Protein AF-A0A3C0BED9-F1 (afdb_monomer)

Mean predicted aligne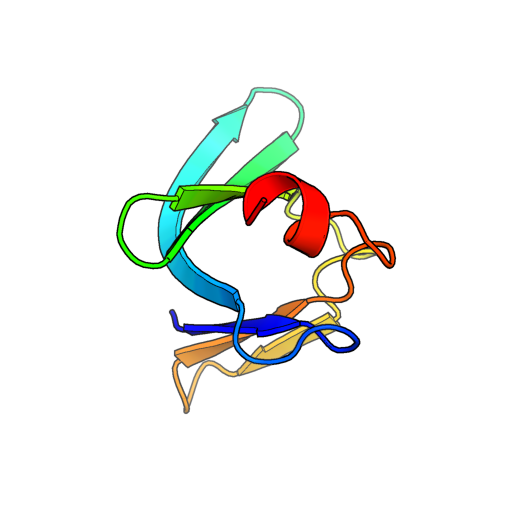d error: 3.74 Å

Structure (mmCIF, N/CA/C/O backbone):
data_AF-A0A3C0BED9-F1
#
_entry.id   AF-A0A3C0BED9-F1
#
loop_
_atom_sit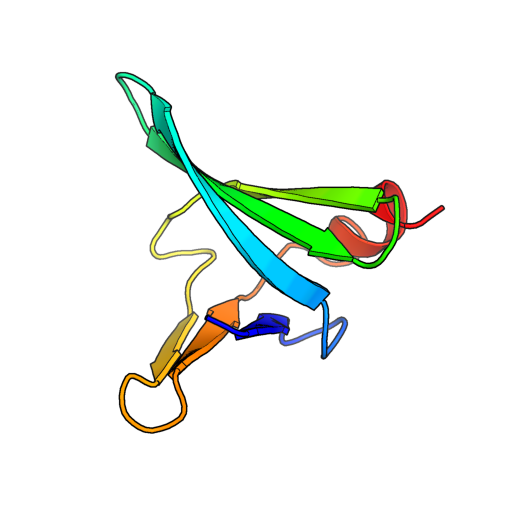e.group_PDB
_atom_site.id
_atom_site.type_symbol
_atom_si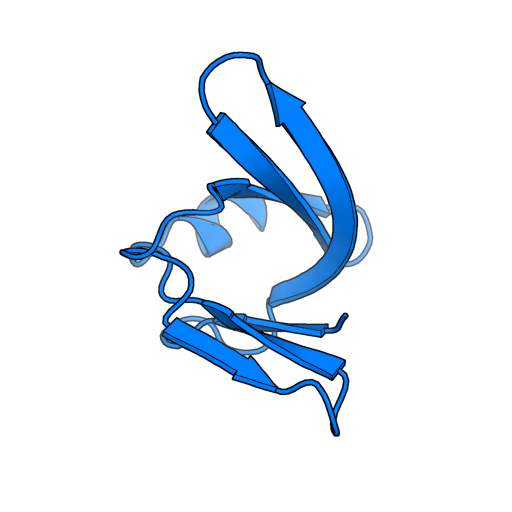te.label_atom_id
_atom_site.label_alt_id
_atom_site.label_comp_id
_atom_site.label_asym_id
_atom_site.label_entity_id
_atom_site.label_seq_id
_atom_site.pdbx_PDB_ins_code
_atom_site.Cartn_x
_atom_site.Cartn_y
_atom_site.Cartn_z
_atom_site.occupancy
_atom_site.B_iso_or_equiv
_atom_site.auth_seq_id
_atom_site.auth_comp_id
_atom_site.auth_asym_id
_atom_site.auth_atom_id
_atom_site.pdbx_PDB_model_num
ATOM 1 N N . TYR A 1 1 ? -6.279 4.080 -4.759 1.00 88.50 1 TYR A N 1
ATOM 2 C CA . TYR A 1 1 ? -6.850 2.721 -4.699 1.00 88.50 1 TYR A CA 1
ATOM 3 C C . TYR A 1 1 ? -6.912 2.293 -3.245 1.00 88.50 1 TYR A C 1
ATOM 5 O O . TYR A 1 1 ? -6.022 2.671 -2.489 1.00 88.50 1 TYR A O 1
ATOM 13 N N . GLN A 1 2 ? -7.973 1.607 -2.829 1.00 92.62 2 GLN A N 1
ATOM 14 C CA . GLN A 1 2 ? -8.058 1.009 -1.495 1.00 92.62 2 GLN A CA 1
ATOM 15 C C . GLN A 1 2 ? -7.329 -0.332 -1.507 1.00 92.62 2 GLN A C 1
ATOM 17 O O . GLN A 1 2 ? -7.422 -1.051 -2.496 1.00 92.62 2 GLN A O 1
ATOM 22 N N . VAL A 1 3 ? -6.589 -0.648 -0.450 1.00 92.75 3 VAL A N 1
ATOM 23 C CA . VAL A 1 3 ? -5.882 -1.925 -0.334 1.00 92.75 3 VAL A CA 1
ATOM 24 C C . VAL A 1 3 ? -6.573 -2.783 0.709 1.00 92.75 3 VAL A C 1
ATOM 26 O O . VAL A 1 3 ? -6.864 -2.317 1.817 1.00 92.75 3 VAL A O 1
ATOM 29 N N . ILE A 1 4 ? -6.874 -4.015 0.313 1.00 92.00 4 ILE A N 1
ATOM 30 C CA . ILE A 1 4 ? -7.476 -5.035 1.161 1.00 92.00 4 ILE A CA 1
ATOM 31 C C . ILE A 1 4 ? -6.540 -6.231 1.154 1.00 92.00 4 ILE A C 1
ATOM 33 O O . ILE A 1 4 ? -6.288 -6.831 0.112 1.00 92.00 4 ILE A O 1
ATOM 37 N N . ASP A 1 5 ? -6.030 -6.566 2.326 1.00 91.12 5 ASP A N 1
ATOM 38 C CA . ASP A 1 5 ? -5.255 -7.772 2.540 1.00 91.12 5 ASP A CA 1
ATOM 39 C C . ASP A 1 5 ? -6.178 -8.953 2.859 1.00 91.12 5 ASP A C 1
ATOM 41 O O . ASP A 1 5 ? -7.192 -8.784 3.539 1.00 91.12 5 ASP A O 1
ATOM 45 N N . LEU A 1 6 ? -5.830 -10.150 2.388 1.00 88.69 6 LEU A N 1
ATOM 46 C CA . LEU A 1 6 ? -6.620 -11.360 2.630 1.00 88.69 6 LEU A CA 1
ATOM 47 C C . LEU A 1 6 ? -6.665 -11.777 4.107 1.00 88.69 6 LEU A C 1
ATOM 49 O O . LEU A 1 6 ? -7.695 -12.277 4.554 1.00 88.69 6 LEU A O 1
ATOM 53 N N . ASN A 1 7 ? -5.581 -11.576 4.857 1.00 85.94 7 ASN A N 1
ATOM 54 C CA . ASN A 1 7 ? -5.462 -12.027 6.246 1.00 85.94 7 ASN A CA 1
ATOM 55 C C . ASN A 1 7 ? -5.844 -10.916 7.230 1.00 85.94 7 ASN A C 1
ATOM 57 O O . ASN A 1 7 ? -6.481 -11.155 8.253 1.00 85.94 7 ASN A O 1
ATOM 61 N N . PHE A 1 8 ? -5.458 -9.683 6.916 1.00 85.38 8 PHE A N 1
ATOM 62 C CA . PHE A 1 8 ? -5.602 -8.524 7.784 1.00 85.38 8 PHE A CA 1
ATOM 63 C C . PHE A 1 8 ? -6.845 -7.673 7.462 1.00 85.38 8 PHE A C 1
ATOM 65 O O . PHE A 1 8 ? -7.334 -6.932 8.317 1.00 85.38 8 PHE A O 1
ATOM 72 N N . GLY A 1 9 ? -7.389 -7.773 6.246 1.00 86.94 9 GLY A N 1
ATOM 73 C CA . GLY A 1 9 ? -8.518 -6.965 5.790 1.00 86.94 9 GLY A CA 1
ATOM 74 C C . GLY A 1 9 ? -8.090 -5.569 5.333 1.00 86.94 9 GLY A C 1
ATOM 75 O O . GLY A 1 9 ? -7.074 -5.403 4.657 1.00 86.94 9 GLY A O 1
ATOM 76 N N . GLU A 1 10 ? -8.873 -4.539 5.660 1.00 88.88 10 GLU A N 1
ATOM 77 C CA . GLU A 1 10 ? -8.619 -3.169 5.194 1.00 88.88 10 GLU A CA 1
ATOM 78 C C . GLU A 1 10 ? -7.271 -2.630 5.703 1.00 88.88 10 GLU A C 1
ATOM 80 O O . GLU A 1 10 ? -7.111 -2.245 6.866 1.00 88.88 10 GLU A O 1
ATOM 85 N N . THR A 1 11 ? -6.293 -2.580 4.798 1.00 88.38 11 THR A N 1
ATOM 86 C CA . THR A 1 11 ? -4.915 -2.173 5.085 1.00 88.38 11 THR A CA 1
ATOM 87 C C . THR A 1 11 ? -4.759 -0.663 5.036 1.00 88.38 11 THR A C 1
ATOM 89 O O . THR A 1 11 ? -4.020 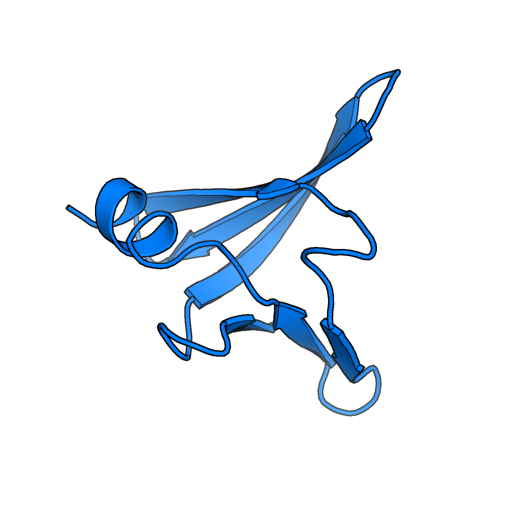-0.094 5.833 1.00 88.38 11 THR A O 1
ATOM 92 N N . GLY A 1 12 ? -5.477 -0.000 4.128 1.00 91.00 12 GLY A N 1
ATOM 93 C CA . GLY A 1 12 ? -5.438 1.449 3.964 1.00 91.00 12 GLY A CA 1
ATOM 94 C C . GLY A 1 12 ? -5.661 1.872 2.518 1.00 91.00 12 GLY A C 1
ATOM 95 O O . GLY A 1 12 ? -6.291 1.165 1.730 1.00 91.00 12 GLY A O 1
ATOM 96 N N . ARG A 1 13 ? -5.148 3.049 2.156 1.00 92.94 13 ARG A N 1
ATOM 97 C CA . ARG A 1 13 ? -5.171 3.536 0.771 1.00 92.94 13 ARG A CA 1
ATOM 98 C C . ARG A 1 13 ? -3.761 3.668 0.236 1.00 92.94 13 ARG A C 1
ATOM 100 O O . ARG A 1 13 ? -2.867 4.097 0.955 1.00 92.94 13 ARG A O 1
ATOM 107 N N . VAL A 1 14 ? -3.600 3.335 -1.040 1.00 92.44 14 VAL A N 1
ATOM 108 C CA . VAL A 1 14 ? -2.370 3.622 -1.777 1.00 92.44 14 VAL A CA 1
ATOM 109 C C . VAL A 1 14 ? -2.135 5.125 -1.748 1.00 92.44 14 VAL A C 1
ATOM 111 O O . VAL A 1 14 ? -2.975 5.883 -2.239 1.00 92.44 14 VAL A O 1
ATOM 114 N N . GLU A 1 15 ? -1.016 5.518 -1.158 1.00 93.56 15 GLU A N 1
ATOM 115 C CA . GLU A 1 15 ? -0.513 6.884 -1.169 1.00 93.56 15 GLU A CA 1
ATOM 116 C C . GLU A 1 15 ? 0.341 7.107 -2.415 1.00 93.56 15 GLU A C 1
ATOM 118 O O . GLU A 1 15 ? 0.072 8.021 -3.189 1.00 93.56 15 GLU A O 1
ATOM 123 N N . GLU A 1 16 ? 1.314 6.225 -2.645 1.00 93.19 16 GLU A N 1
ATOM 124 C CA . GLU A 1 16 ? 2.273 6.344 -3.740 1.00 93.19 16 GLU A CA 1
ATOM 125 C C . GLU A 1 16 ? 2.768 4.963 -4.188 1.00 93.19 16 GLU A C 1
ATOM 127 O O . GLU A 1 16 ? 2.713 3.986 -3.438 1.00 93.19 16 GLU A O 1
ATOM 132 N N . VAL A 1 17 ? 3.248 4.877 -5.428 1.00 92.00 17 VAL A N 1
ATOM 133 C CA . VAL A 1 17 ? 4.022 3.735 -5.920 1.00 92.00 17 VAL A CA 1
ATOM 134 C C . VAL A 1 17 ? 5.473 4.180 -6.042 1.00 92.00 17 VAL A C 1
ATOM 136 O O . VAL A 1 17 ? 5.787 5.076 -6.817 1.00 92.00 17 VAL A O 1
ATOM 139 N N . LEU A 1 18 ? 6.349 3.550 -5.269 1.00 93.25 18 LEU A N 1
ATOM 140 C CA . LEU A 1 18 ? 7.785 3.778 -5.301 1.00 93.25 18 LEU A CA 1
ATOM 141 C C . LEU A 1 18 ? 8.405 2.862 -6.357 1.00 93.25 18 LEU A C 1
ATOM 143 O O . LEU A 1 18 ? 8.412 1.639 -6.207 1.00 93.25 18 LEU A O 1
ATOM 147 N N . GLU A 1 19 ? 8.927 3.448 -7.427 1.00 92.38 19 GLU A N 1
ATOM 148 C CA . GLU A 1 19 ? 9.593 2.714 -8.503 1.00 92.38 19 GLU A CA 1
ATOM 149 C C . GLU A 1 19 ? 11.092 2.581 -8.201 1.00 92.38 19 GLU A C 1
ATOM 151 O O . GLU A 1 19 ? 11.841 3.557 -8.254 1.00 92.38 19 GLU A O 1
ATOM 156 N N . TYR A 1 20 ? 11.546 1.366 -7.884 1.00 90.88 20 TYR A N 1
ATOM 157 C CA . TYR A 1 20 ? 12.970 1.048 -7.771 1.00 90.88 20 TYR A CA 1
ATOM 158 C C . TYR A 1 20 ? 13.462 0.329 -9.038 1.00 90.88 20 TYR A C 1
ATOM 160 O O . TYR A 1 20 ? 12.669 -0.307 -9.731 1.00 90.88 20 TYR A O 1
ATOM 168 N N . PRO A 1 21 ? 14.780 0.341 -9.330 1.00 89.88 21 PRO A N 1
ATOM 169 C CA . PRO A 1 21 ? 15.333 -0.240 -10.561 1.00 89.88 21 PRO A CA 1
ATOM 170 C C . PRO A 1 21 ? 15.018 -1.729 -10.770 1.00 89.88 21 PRO A C 1
ATOM 172 O O . PRO A 1 21 ? 15.055 -2.212 -11.898 1.00 89.88 21 PRO A O 1
ATOM 175 N N . HIS A 1 22 ? 14.745 -2.457 -9.684 1.00 88.62 22 HIS A N 1
ATOM 176 C CA . HIS A 1 22 ? 14.511 -3.903 -9.694 1.00 88.62 22 HIS A CA 1
ATOM 177 C C . HIS A 1 22 ? 13.082 -4.306 -9.309 1.00 88.62 22 HIS A C 1
ATOM 179 O O . HIS A 1 22 ? 12.684 -5.430 -9.596 1.00 88.62 22 HIS A O 1
ATOM 185 N N . GLN A 1 23 ? 12.325 -3.433 -8.638 1.00 90.25 23 GLN A N 1
ATOM 186 C CA . GLN A 1 23 ? 10.975 -3.734 -8.159 1.00 90.25 23 GLN A CA 1
ATOM 187 C C . GLN A 1 23 ? 10.192 -2.450 -7.885 1.00 90.25 23 GLN A C 1
ATOM 189 O O . GLN A 1 23 ? 10.770 -1.434 -7.509 1.00 90.25 23 GLN A O 1
ATOM 194 N N . ALA A 1 24 ? 8.871 -2.505 -8.002 1.00 92.38 24 ALA A N 1
ATOM 195 C CA . ALA A 1 24 ? 8.003 -1.435 -7.528 1.00 92.38 24 ALA A CA 1
ATOM 196 C C . ALA A 1 24 ? 7.451 -1.784 -6.138 1.00 92.38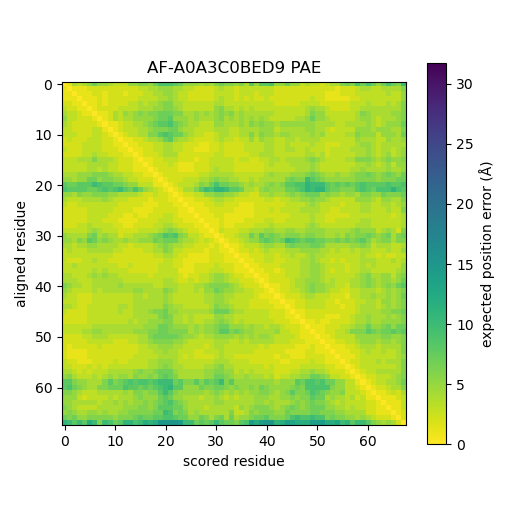 24 ALA A C 1
ATOM 198 O O . ALA A 1 24 ? 7.175 -2.946 -5.840 1.00 92.38 24 ALA A O 1
ATOM 199 N N . ILE A 1 25 ? 7.292 -0.779 -5.282 1.00 92.62 25 ILE A N 1
ATOM 200 C CA . ILE A 1 25 ? 6.755 -0.914 -3.926 1.00 92.62 25 ILE A CA 1
ATOM 201 C C . ILE A 1 25 ? 5.516 -0.021 -3.816 1.00 92.62 25 ILE A C 1
ATOM 203 O O . ILE A 1 25 ? 5.570 1.177 -4.075 1.00 92.62 25 ILE A O 1
ATOM 207 N N . LEU A 1 26 ? 4.389 -0.591 -3.406 1.00 92.25 26 LEU A N 1
ATOM 208 C CA . LEU A 1 26 ? 3.193 0.141 -3.006 1.00 92.25 26 LEU A CA 1
ATOM 209 C C . LEU A 1 26 ? 3.387 0.716 -1.606 1.00 92.25 26 LEU A C 1
ATOM 211 O O . LEU A 1 26 ? 3.547 -0.029 -0.639 1.00 92.25 26 LEU A O 1
ATOM 215 N N . ARG A 1 27 ? 3.307 2.041 -1.490 1.00 92.69 27 ARG A N 1
ATOM 216 C CA . ARG A 1 27 ? 3.219 2.741 -0.211 1.00 92.69 27 ARG A CA 1
ATOM 217 C C . ARG A 1 27 ? 1.757 2.980 0.126 1.00 92.69 27 ARG A C 1
ATOM 219 O O . ARG A 1 27 ? 1.034 3.671 -0.592 1.00 92.69 27 ARG A O 1
ATOM 226 N N . ILE A 1 28 ? 1.314 2.377 1.218 1.00 92.50 28 ILE A N 1
ATOM 227 C CA . ILE A 1 28 ? -0.065 2.417 1.695 1.00 92.50 28 ILE A CA 1
ATOM 228 C C . ILE A 1 28 ? -0.084 3.209 2.993 1.00 92.50 28 ILE A C 1
ATOM 230 O O . ILE A 1 28 ? 0.649 2.893 3.926 1.00 92.50 28 ILE A O 1
ATOM 234 N N . LEU A 1 29 ? -0.948 4.216 3.070 1.00 91.25 29 LEU A N 1
ATOM 235 C CA . LEU A 1 29 ? -1.116 5.021 4.271 1.00 91.25 29 LEU A CA 1
ATOM 236 C C . LEU A 1 29 ? -2.367 4.585 5.040 1.00 91.25 29 LEU A C 1
ATOM 238 O O . LEU A 1 29 ? -3.473 4.504 4.486 1.00 91.25 29 LEU A O 1
ATOM 242 N N . ARG A 1 30 ? -2.198 4.367 6.349 1.00 88.44 30 ARG A N 1
ATOM 243 C CA . ARG A 1 30 ? -3.282 4.171 7.316 1.00 88.44 30 ARG A CA 1
ATOM 244 C C . ARG A 1 30 ? -3.096 5.109 8.507 1.00 88.44 30 ARG A C 1
ATOM 246 O O . ARG A 1 30 ? -2.390 4.819 9.472 1.00 88.44 30 ARG A O 1
ATOM 253 N N . GLY A 1 31 ? -3.762 6.260 8.451 1.00 86.44 31 GLY A N 1
ATOM 254 C CA . GLY A 1 31 ? -3.636 7.291 9.481 1.00 86.44 31 GLY A CA 1
ATOM 255 C C . GLY A 1 31 ? -2.248 7.932 9.451 1.00 86.44 31 GLY A C 1
ATOM 256 O O . GLY A 1 31 ? -1.937 8.651 8.511 1.00 86.44 31 GLY A O 1
ATOM 257 N N . LYS A 1 32 ? -1.430 7.686 10.482 1.00 85.38 32 LYS A N 1
ATOM 258 C CA . LYS A 1 32 ? -0.025 8.143 10.554 1.00 85.38 32 LYS A CA 1
ATOM 259 C C . LYS A 1 32 ? 0.994 7.048 10.230 1.00 85.38 32 LYS A C 1
ATOM 261 O O . LYS A 1 32 ? 2.188 7.317 10.278 1.00 85.38 32 LYS A O 1
ATOM 266 N N . LYS A 1 33 ? 0.533 5.821 9.985 1.00 87.38 33 LYS A N 1
ATOM 267 C CA . LYS A 1 33 ? 1.397 4.673 9.721 1.00 87.38 33 LYS A CA 1
ATOM 268 C C . LYS A 1 33 ? 1.435 4.398 8.229 1.00 87.38 33 LYS A C 1
ATOM 270 O O . LYS A 1 33 ? 0.413 4.506 7.546 1.00 87.38 33 LYS A O 1
ATOM 275 N N . GLU A 1 34 ? 2.618 4.054 7.752 1.00 90.88 34 GLU A N 1
ATOM 276 C CA . GLU A 1 34 ? 2.874 3.697 6.366 1.00 90.88 34 GLU A CA 1
ATOM 277 C C . GLU A 1 34 ? 3.264 2.227 6.270 1.00 90.88 34 GLU A C 1
ATOM 279 O O . GLU A 1 34 ? 3.999 1.704 7.104 1.00 90.88 34 GLU A O 1
ATOM 284 N N . ILE A 1 35 ? 2.729 1.562 5.256 1.00 90.00 35 ILE A N 1
ATOM 285 C CA . ILE A 1 35 ? 2.896 0.137 5.008 1.00 90.00 35 ILE A CA 1
ATOM 286 C C . ILE A 1 35 ? 3.483 0.024 3.608 1.00 90.00 35 ILE A C 1
ATOM 288 O O . ILE A 1 35 ? 2.927 0.567 2.650 1.00 90.00 35 ILE A O 1
ATOM 292 N N . LEU A 1 36 ? 4.619 -0.653 3.496 1.00 90.50 36 LEU A N 1
ATOM 293 C CA . LEU A 1 36 ? 5.332 -0.830 2.237 1.00 90.50 36 LEU A CA 1
ATOM 294 C C . LEU A 1 36 ? 5.144 -2.266 1.768 1.00 90.50 36 LEU A C 1
ATOM 296 O O . LEU A 1 36 ? 5.567 -3.202 2.443 1.00 90.50 36 LEU A O 1
ATOM 300 N N . ILE A 1 37 ? 4.498 -2.434 0.619 1.00 89.56 37 ILE A N 1
ATOM 301 C CA . ILE A 1 37 ? 4.184 -3.746 0.060 1.00 89.56 37 ILE A CA 1
ATOM 302 C C . ILE A 1 37 ? 4.794 -3.854 -1.340 1.00 89.56 37 ILE A C 1
ATOM 304 O O . ILE A 1 37 ? 4.483 -3.028 -2.194 1.00 89.56 37 ILE A O 1
ATOM 308 N N . PRO A 1 38 ? 5.649 -4.848 -1.623 1.00 90.44 38 PRO A N 1
ATOM 309 C CA . PRO A 1 38 ? 6.170 -5.049 -2.968 1.00 90.44 38 PRO A CA 1
ATOM 310 C C . PRO A 1 38 ? 5.065 -5.424 -3.959 1.00 90.44 38 PRO A C 1
ATOM 312 O O . PRO A 1 38 ? 4.166 -6.208 -3.658 1.00 90.44 38 PRO A O 1
ATOM 315 N N . ILE A 1 39 ? 5.140 -4.842 -5.156 1.00 90.62 39 ILE A N 1
ATOM 316 C CA . ILE A 1 39 ? 4.247 -5.134 -6.279 1.00 90.62 39 ILE A CA 1
ATOM 317 C C . ILE A 1 39 ? 4.791 -6.373 -6.991 1.00 90.62 39 ILE A C 1
ATOM 319 O O . ILE A 1 39 ? 5.537 -6.266 -7.963 1.00 90.62 39 ILE A O 1
ATOM 323 N N . THR A 1 40 ? 4.443 -7.551 -6.485 1.00 89.75 40 THR A N 1
ATOM 324 C CA . THR A 1 40 ? 4.778 -8.843 -7.100 1.00 89.75 40 THR A CA 1
ATOM 325 C C . THR A 1 40 ? 3.516 -9.676 -7.299 1.00 89.75 40 THR A C 1
ATOM 327 O O . THR A 1 40 ? 2.546 -9.505 -6.561 1.00 89.75 40 THR A O 1
ATOM 330 N N . ASP A 1 41 ? 3.525 -10.593 -8.270 1.00 86.88 41 ASP A N 1
ATOM 331 C CA . ASP A 1 41 ? 2.413 -11.530 -8.521 1.00 86.88 41 ASP A CA 1
ATOM 332 C C . ASP A 1 41 ? 2.077 -12.407 -7.304 1.00 86.88 41 ASP A C 1
ATOM 334 O O . ASP A 1 41 ? 0.936 -12.819 -7.124 1.00 86.88 41 ASP A O 1
ATOM 338 N N . GLU A 1 42 ? 3.056 -12.680 -6.439 1.00 89.06 42 GLU A N 1
ATOM 339 C CA . GLU A 1 42 ? 2.841 -13.460 -5.214 1.00 89.06 42 GLU A CA 1
ATOM 340 C C . GLU A 1 42 ? 2.032 -12.688 -4.164 1.00 89.06 42 GLU A C 1
ATOM 342 O O . GLU A 1 42 ? 1.310 -13.284 -3.364 1.00 89.06 42 GLU A O 1
ATOM 347 N N . ILE A 1 43 ? 2.153 -11.358 -4.172 1.00 89.69 43 ILE A N 1
ATOM 348 C CA . ILE A 1 43 ? 1.504 -10.475 -3.208 1.00 89.69 43 ILE A CA 1
ATOM 349 C C . ILE A 1 43 ? 0.194 -9.930 -3.768 1.00 89.69 43 ILE A C 1
ATOM 351 O O . ILE A 1 43 ? -0.811 -9.950 -3.069 1.00 89.69 43 ILE A O 1
ATOM 355 N N . ILE A 1 44 ? 0.168 -9.411 -4.996 1.00 90.69 44 ILE A N 1
ATOM 356 C CA . ILE A 1 44 ? -1.051 -8.841 -5.579 1.00 90.69 44 ILE A CA 1
ATOM 357 C C . ILE A 1 44 ? -1.899 -9.969 -6.151 1.00 90.69 44 ILE A C 1
ATOM 359 O O . ILE A 1 44 ? -1.624 -10.490 -7.225 1.00 90.69 44 ILE A O 1
ATOM 363 N N . THR A 1 45 ? -2.974 -10.310 -5.447 1.00 91.38 45 THR A N 1
ATOM 364 C CA . THR A 1 45 ? -3.858 -11.414 -5.832 1.00 91.38 45 THR A CA 1
ATOM 365 C C . THR A 1 45 ? -4.936 -10.993 -6.819 1.00 91.38 45 THR A C 1
ATOM 367 O O . THR A 1 45 ? -5.326 -11.783 -7.676 1.00 91.38 45 THR A O 1
ATOM 370 N N . ALA A 1 46 ? -5.427 -9.755 -6.727 1.00 91.06 46 ALA A N 1
ATOM 371 C CA . ALA A 1 46 ? -6.385 -9.210 -7.682 1.00 91.06 46 ALA A CA 1
ATOM 372 C C . ALA A 1 46 ? -6.379 -7.678 -7.687 1.00 91.06 46 ALA A C 1
ATOM 374 O O . ALA A 1 46 ? -6.101 -7.029 -6.681 1.00 91.06 46 ALA A O 1
ATOM 375 N N . VAL A 1 47 ? -6.753 -7.083 -8.820 1.00 91.38 47 VAL A N 1
ATOM 376 C CA . VAL A 1 47 ? -6.955 -5.634 -8.943 1.00 91.38 47 VAL A CA 1
ATOM 377 C C . VAL A 1 47 ? -8.351 -5.379 -9.491 1.00 91.38 47 VAL A C 1
ATOM 379 O O . VAL A 1 47 ? -8.612 -5.565 -10.678 1.00 91.38 47 VAL A O 1
ATOM 382 N N . ASP A 1 48 ? -9.241 -4.919 -8.623 1.00 92.31 48 ASP A N 1
ATOM 383 C CA . ASP A 1 48 ? -10.582 -4.491 -8.982 1.00 92.31 48 ASP A CA 1
ATOM 384 C C . ASP A 1 48 ? -10.547 -3.017 -9.411 1.00 92.31 48 ASP A C 1
ATOM 386 O O . ASP A 1 48 ? -10.433 -2.084 -8.606 1.00 92.31 48 ASP A O 1
ATOM 390 N N . ARG A 1 49 ? -10.608 -2.795 -10.725 1.00 91.31 49 ARG A N 1
ATOM 391 C CA . ARG A 1 49 ? -10.577 -1.450 -11.316 1.00 91.31 49 ARG A CA 1
ATOM 392 C C . ARG A 1 49 ? -11.918 -0.726 -11.218 1.00 91.31 49 ARG A C 1
ATOM 394 O O . ARG A 1 49 ? -11.914 0.504 -11.223 1.00 91.31 49 ARG A O 1
ATOM 401 N N . GLU A 1 50 ? -13.026 -1.457 -11.119 1.00 94.38 50 GLU A N 1
ATOM 402 C CA . GLU A 1 50 ? -14.372 -0.883 -11.016 1.00 94.38 50 GLU A CA 1
ATOM 403 C C . GLU A 1 50 ? -14.562 -0.244 -9.639 1.00 94.38 50 GLU A C 1
ATOM 405 O O . GLU A 1 50 ? -14.898 0.936 -9.531 1.00 94.38 50 GLU A O 1
ATOM 410 N N . ASN A 1 51 ? -14.223 -0.989 -8.586 1.00 92.69 51 ASN A N 1
ATOM 411 C CA . ASN A 1 51 ? -14.298 -0.535 -7.200 1.00 92.69 51 ASN A CA 1
ATOM 412 C C . ASN A 1 51 ? -13.038 0.221 -6.742 1.00 92.69 51 ASN A C 1
ATOM 414 O O . ASN A 1 51 ? -13.020 0.809 -5.660 1.00 92.69 51 ASN A O 1
ATOM 418 N N . LYS A 1 52 ? -11.982 0.249 -7.568 1.00 92.94 52 LYS A N 1
ATOM 419 C CA . LYS A 1 52 ? -10.658 0.821 -7.250 1.00 92.94 52 LYS A CA 1
ATOM 420 C C . LYS A 1 52 ? -10.025 0.179 -6.010 1.00 92.94 52 LYS A C 1
ATOM 422 O O . LYS A 1 52 ? -9.413 0.880 -5.191 1.00 92.94 52 LYS A O 1
ATOM 427 N N . ILE A 1 53 ? -10.143 -1.142 -5.905 1.00 92.50 53 ILE A N 1
ATOM 428 C CA . ILE A 1 53 ? -9.618 -1.965 -4.813 1.00 92.50 53 ILE A CA 1
ATOM 429 C C . ILE A 1 53 ? -8.462 -2.825 -5.333 1.00 92.50 53 ILE A C 1
ATOM 431 O O . ILE A 1 53 ? -8.521 -3.386 -6.421 1.00 92.50 53 ILE A O 1
ATOM 435 N N . ILE A 1 54 ? -7.391 -2.922 -4.555 1.00 92.19 54 ILE A N 1
ATOM 436 C CA . ILE A 1 54 ? -6.276 -3.836 -4.791 1.00 92.19 54 ILE A CA 1
ATOM 437 C C . ILE A 1 54 ? -6.318 -4.875 -3.678 1.00 92.19 54 ILE A C 1
ATOM 439 O O . ILE A 1 54 ? -6.237 -4.526 -2.499 1.00 92.19 54 ILE A O 1
ATOM 443 N N . HIS A 1 55 ? -6.460 -6.134 -4.068 1.00 92.25 55 HIS A N 1
ATOM 444 C CA . HIS A 1 55 ? -6.368 -7.268 -3.170 1.00 92.25 55 HIS A CA 1
ATOM 445 C C . HIS A 1 55 ? -4.918 -7.715 -3.089 1.00 92.25 55 HIS A C 1
ATOM 447 O O . HIS A 1 55 ? -4.269 -7.958 -4.111 1.00 92.25 55 HIS A O 1
ATOM 453 N N . VAL A 1 56 ? -4.419 -7.804 -1.864 1.00 92.50 56 VAL A N 1
ATOM 454 C CA . VAL A 1 56 ? -3.070 -8.272 -1.576 1.00 92.50 56 VAL A CA 1
ATOM 455 C C . VAL A 1 56 ? -3.118 -9.466 -0.631 1.00 92.50 56 VAL A C 1
ATOM 457 O O . VAL A 1 56 ? -4.078 -9.661 0.111 1.00 92.50 56 VAL A O 1
ATOM 460 N N . ASN A 1 57 ? -2.089 -10.292 -0.696 1.00 91.94 57 ASN A N 1
ATOM 461 C CA . ASN A 1 57 ? -1.839 -11.403 0.198 1.00 91.94 57 ASN A CA 1
ATOM 462 C C . ASN A 1 57 ? -0.451 -11.219 0.791 1.00 91.94 57 ASN A C 1
ATOM 464 O O . ASN A 1 57 ? 0.512 -11.878 0.398 1.00 91.94 57 ASN A O 1
ATOM 468 N N . ALA A 1 58 ? -0.332 -10.244 1.684 1.00 87.81 58 ALA A N 1
ATOM 469 C CA . ALA A 1 58 ? 0.896 -10.065 2.423 1.00 87.81 58 ALA A CA 1
ATOM 470 C C . ALA A 1 58 ? 1.092 -11.241 3.401 1.00 87.81 58 ALA A C 1
ATOM 472 O O . ALA A 1 58 ? 0.112 -11.822 3.881 1.00 87.81 58 ALA A O 1
ATOM 473 N N . PRO A 1 59 ? 2.350 -11.582 3.736 1.00 85.81 59 PRO A N 1
ATOM 474 C CA . PRO A 1 59 ? 2.644 -12.548 4.782 1.00 85.81 59 PRO A CA 1
ATOM 475 C C . PRO A 1 59 ? 1.937 -12.184 6.088 1.00 85.81 59 PRO A C 1
ATOM 477 O O . PRO A 1 59 ? 1.886 -11.009 6.474 1.00 85.81 59 PRO A O 1
ATOM 480 N N . GLU A 1 60 ? 1.431 -13.201 6.784 1.00 82.19 60 GLU A N 1
ATOM 481 C CA . GLU A 1 60 ? 0.774 -13.017 8.074 1.00 82.19 60 GLU A CA 1
ATOM 482 C C . GLU A 1 60 ? 1.705 -12.272 9.045 1.00 82.19 60 GLU A C 1
ATOM 484 O O . GLU A 1 60 ? 2.900 -12.552 9.140 1.00 82.19 60 GLU A O 1
ATOM 489 N N . GLY A 1 61 ? 1.165 -11.265 9.729 1.00 79.81 61 GLY A N 1
ATOM 490 C CA . GLY A 1 61 ? 1.923 -10.447 10.673 1.00 79.81 61 GLY A CA 1
ATOM 491 C C . GLY A 1 61 ? 2.756 -9.322 10.051 1.00 79.81 61 GLY A C 1
ATOM 492 O O . GLY A 1 61 ? 3.059 -8.374 10.770 1.00 79.81 61 GLY A O 1
ATOM 493 N N . LEU A 1 62 ? 3.046 -9.323 8.739 1.00 84.12 62 LEU A N 1
ATOM 494 C CA . LEU A 1 62 ? 3.819 -8.237 8.110 1.00 84.12 62 LEU A CA 1
ATOM 495 C C . LEU A 1 62 ? 3.122 -6.887 8.312 1.00 84.12 62 LEU A C 1
ATOM 497 O O . LEU A 1 62 ? 3.717 -5.938 8.809 1.00 84.12 62 LEU A O 1
ATOM 501 N N . ILE A 1 63 ? 1.835 -6.815 7.972 1.00 84.62 63 ILE A N 1
ATOM 502 C CA . ILE A 1 63 ? 1.037 -5.594 8.124 1.00 84.62 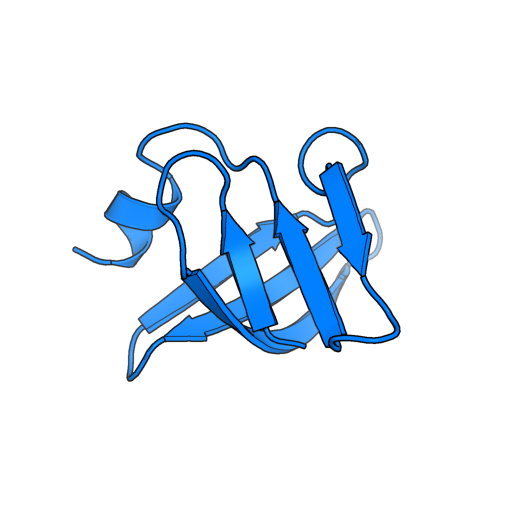63 ILE A CA 1
ATOM 503 C C . ILE A 1 63 ? 0.899 -5.199 9.598 1.00 84.62 63 ILE A C 1
ATOM 505 O O . ILE A 1 63 ? 0.968 -4.014 9.919 1.00 84.62 63 ILE A O 1
ATOM 509 N N . ALA A 1 64 ? 0.721 -6.178 10.489 1.00 83.44 64 ALA A N 1
ATOM 510 C CA . ALA A 1 64 ? 0.609 -5.925 11.921 1.00 83.44 64 ALA A CA 1
ATOM 511 C C . ALA A 1 64 ? 1.884 -5.264 12.468 1.00 83.44 64 ALA A C 1
ATOM 513 O O . ALA A 1 6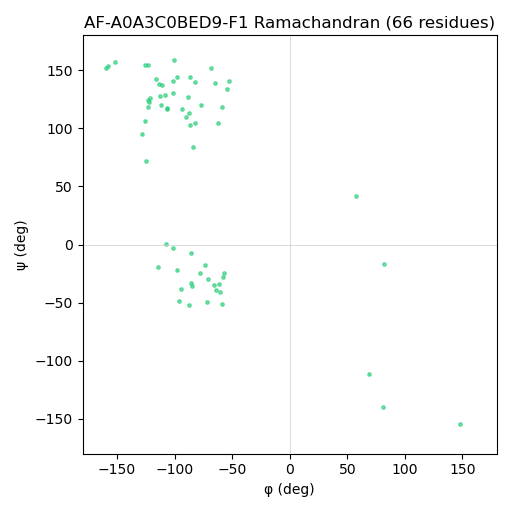4 ? 1.773 -4.279 13.188 1.00 83.44 64 ALA A O 1
ATOM 514 N N . MET A 1 65 ? 3.069 -5.699 12.024 1.00 84.19 65 MET A N 1
ATOM 515 C CA . MET A 1 65 ? 4.346 -5.086 12.407 1.00 84.19 65 MET A CA 1
ATOM 516 C 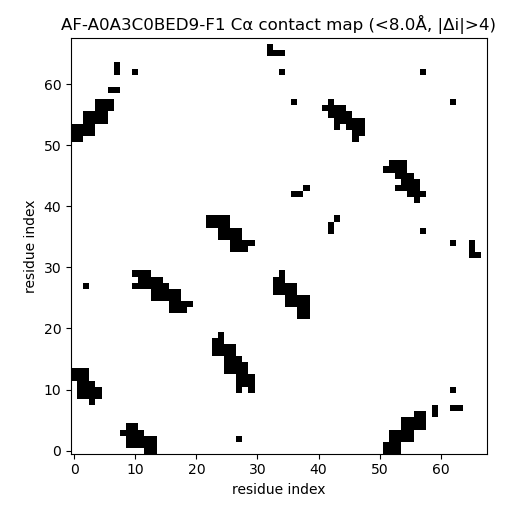C . MET A 1 65 ? 4.473 -3.615 11.986 1.00 84.19 65 MET A C 1
ATOM 518 O O . MET A 1 65 ? 5.084 -2.825 12.699 1.00 84.19 65 MET A O 1
ATOM 522 N N . TYR A 1 66 ? 3.899 -3.218 10.845 1.00 84.56 66 TYR A N 1
ATOM 523 C CA . TYR A 1 66 ? 3.842 -1.802 10.446 1.00 84.56 66 TYR A CA 1
ATOM 524 C C . TYR A 1 66 ? 2.817 -1.000 11.258 1.00 84.56 66 TYR A C 1
ATOM 526 O O . TYR A 1 66 ? 2.849 0.231 11.247 1.00 84.56 66 TYR A O 1
ATOM 534 N N . LEU A 1 67 ? 1.877 -1.684 11.919 1.00 77.94 67 LEU A N 1
ATOM 535 C CA . LEU A 1 67 ? 0.751 -1.098 12.637 1.00 77.94 67 LEU A CA 1
ATOM 536 C C . LEU A 1 67 ? 0.855 -1.174 14.166 1.00 77.94 67 LEU A C 1
ATOM 538 O O . LEU A 1 67 ? -0.020 -0.602 14.822 1.00 77.94 67 LEU A O 1
ATOM 542 N N . GLU A 1 68 ? 1.925 -1.738 14.731 1.00 70.50 68 GLU A N 1
ATOM 543 C CA . GLU A 1 68 ? 2.306 -1.640 16.158 1.00 70.50 68 GLU A CA 1
ATOM 544 C C . GLU A 1 68 ? 2.859 -0.266 16.541 1.00 70.50 68 GLU A C 1
ATOM 546 O O . GLU A 1 68 ? 3.589 0.345 15.72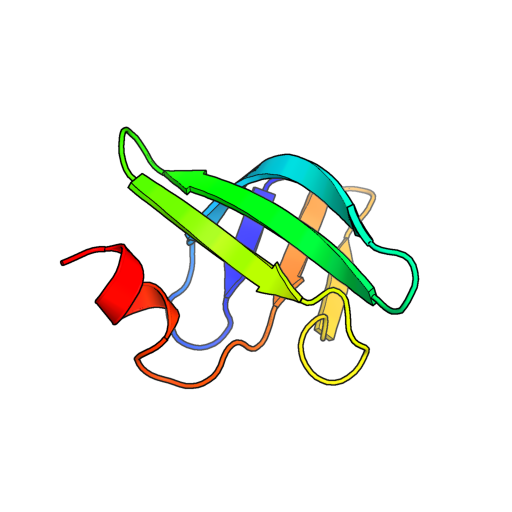5 1.00 70.50 68 GLU A O 1
#

Sequence (68 aa):
YQVIDLNFGETGRVEEVLEYPHQAILRILRGKKEILIPITDEIITAVDRENKIIHVNAPEGLIAMYLE

Nearest PDB structures (foldseek):
  7cq1-assembly1_A  TM=8.574E-01  e=3.985E-04  Mycobacterium tuberculosis H37Rv
  1x54-assembly1_A  TM=7.122E-01  e=5.745E-01  Pyrococcus horikoshii
  5w25-assembly3_B  TM=6.812E-01  e=1.786E+00  Mycobacterium tuberculosis H37Rv
  8w8p-assembly1_D  TM=6.463E-01  e=4.861E+00  Thermus thermophilus HB8
  8os5-assembly1_C  TM=4.526E-01  e=6.348E+00  Homo sapiens

Secondary structure (DSSP, 8-state):
-EEEETTTEEEEEEEEEEE-SS-EEEEEEETTEEEEEE--TTTEEEEETTTTEEEE-PPTTHHHHHH-

Foldseek 3Di:
DFEQEPQPGGLAAFPDWDDDPVWIWTWGDDPPFTATHTPDCQFFVDQDPPVRYTYTHDPPCSSVVSVD

Radius of gyration: 11.1 Å; Cα contacts (8 Å, |Δi|>4): 132; chains: 1; bounding box: 30×22×28 Å

Solvent-accessible surface area (backbone atoms only — not comparable to full-atom values): 3922 Å² total; per-residue (Å²): 83,40,33,33,28,75,87,79,34,83,64,33,32,55,72,48,76,47,81,48,102,87,51,41,30,39,34,27,40,43,93,93,37,64,41,80,42,64,69,40,76,83,26,47,75,44,74,42,77,87,82,36,34,35,34,30,45,67,62,88,60,56,68,53,66,48,69,108

pLDDT: mean 89.34, std 4.11, range [70.5, 94.38]